Protein AF-A0A258SLR4-F1 (afdb_monomer_lite)

pLDDT: mean 81.88, std 6.04, range [48.22, 88.31]

Foldseek 3Di:
DKKKKFDPPDDPVLQVVLCVQQVDPFHWDDPDPGMIMTPDRPDDRVVNVVSCVVVVMDMDDDDPPPDPVPDDDDDDDPDDPD

Secondary structure (DSSP, 8-state):
-EEEEE-TT--HHHHHHHHHHTT-SPPPEEEETTEEEE----S--HHHHHHHHHTT-EEEEE-TT--GGG-------SS---

Sequence (82 aa):
MRLVVQGSAITFAHLAHIHQLCATSVQFVQIAQHGYYLSNQATVNSDVQKFCAEQNIDCAYVQDKQLLKSFGLCVMDMDSTL

Structure (mmCIF, N/CA/C/O backbone):
data_AF-A0A258SLR4-F1
#
_entry.id   AF-A0A258SLR4-F1
#
loop_
_atom_site.group_PDB
_atom_site.id
_atom_site.type_symbol
_atom_site.label_atom_id
_atom_site.label_alt_id
_atom_site.label_comp_id
_atom_site.label_asym_id
_atom_site.label_entity_id
_atom_site.label_seq_id
_atom_site.pdbx_PDB_ins_code
_atom_site.Cartn_x
_atom_site.Cartn_y
_atom_site.Cartn_z
_atom_site.occupancy
_atom_site.B_iso_or_equiv
_atom_site.auth_seq_id
_atom_site.auth_comp_id
_atom_site.auth_asym_id
_atom_site.auth_atom_id
_atom_site.pdbx_PDB_model_num
ATOM 1 N N . MET A 1 1 ? -9.315 5.998 5.436 1.00 84.56 1 MET A N 1
ATOM 2 C CA . MET A 1 1 ? -8.784 4.909 4.587 1.00 84.56 1 MET A CA 1
ATOM 3 C C . MET A 1 1 ? -7.314 5.186 4.344 1.00 84.56 1 MET A C 1
ATOM 5 O O . MET A 1 1 ? -6.902 6.346 4.383 1.00 84.56 1 MET A O 1
ATOM 9 N N . ARG A 1 2 ? -6.524 4.146 4.093 1.00 85.25 2 ARG A N 1
ATOM 10 C CA . ARG A 1 2 ? -5.111 4.266 3.730 1.00 85.25 2 ARG A CA 1
ATOM 11 C C . ARG A 1 2 ? -4.923 3.833 2.280 1.00 85.25 2 ARG A C 1
ATOM 13 O O . ARG A 1 2 ? -5.460 2.806 1.874 1.00 85.25 2 ARG A O 1
ATOM 20 N N . LEU A 1 3 ? -4.187 4.620 1.511 1.00 85.62 3 LEU A N 1
ATOM 21 C CA . LEU A 1 3 ? -3.710 4.218 0.195 1.00 85.62 3 LEU A CA 1
ATOM 22 C C . LEU A 1 3 ? -2.397 3.473 0.397 1.00 85.62 3 LEU A C 1
ATOM 24 O O . LEU A 1 3 ? -1.480 4.012 1.007 1.00 85.62 3 LEU A O 1
ATOM 28 N N . VAL A 1 4 ? -2.315 2.245 -0.090 1.00 87.75 4 VAL A N 1
ATOM 29 C CA . VAL A 1 4 ? -1.088 1.451 -0.121 1.00 87.75 4 VAL A CA 1
ATOM 30 C C . VAL A 1 4 ? -0.646 1.364 -1.571 1.00 87.75 4 VAL A C 1
ATOM 32 O O . VAL A 1 4 ? -1.459 1.065 -2.443 1.00 87.75 4 VAL A O 1
ATOM 35 N N . VAL A 1 5 ? 0.627 1.645 -1.819 1.00 88.31 5 VAL A N 1
ATOM 36 C CA . VAL A 1 5 ? 1.266 1.486 -3.124 1.00 88.31 5 VAL A CA 1
ATOM 37 C C . VAL A 1 5 ? 2.444 0.534 -2.988 1.00 88.31 5 VAL A C 1
ATOM 39 O O . VAL A 1 5 ? 3.249 0.653 -2.059 1.00 88.31 5 VAL A O 1
ATOM 42 N N . GLN A 1 6 ? 2.533 -0.424 -3.899 1.00 86.50 6 GLN A N 1
ATOM 43 C CA . GLN A 1 6 ? 3.586 -1.422 -3.936 1.00 86.50 6 GLN A CA 1
ATOM 44 C C . GLN A 1 6 ? 4.138 -1.538 -5.356 1.00 86.50 6 GLN A C 1
ATOM 46 O O . GLN A 1 6 ? 3.396 -1.545 -6.330 1.00 86.50 6 GLN A O 1
ATOM 51 N N . GLY A 1 7 ? 5.457 -1.606 -5.481 1.00 84.44 7 GLY A N 1
ATOM 52 C CA . GLY A 1 7 ? 6.107 -1.739 -6.777 1.00 84.44 7 GLY A CA 1
ATOM 53 C C . GLY A 1 7 ? 7.620 -1.699 -6.650 1.00 84.44 7 GLY A C 1
ATOM 54 O O . GLY A 1 7 ? 8.179 -0.866 -5.933 1.00 84.44 7 GLY A O 1
ATOM 55 N N . SER A 1 8 ? 8.298 -2.596 -7.361 1.00 79.62 8 SER A N 1
ATOM 56 C CA . SER A 1 8 ? 9.764 -2.682 -7.360 1.00 79.62 8 SER A CA 1
ATOM 57 C C . SER A 1 8 ? 10.430 -1.422 -7.925 1.00 79.62 8 SER A C 1
ATOM 59 O O . SER A 1 8 ? 11.520 -1.057 -7.490 1.00 79.62 8 SER A O 1
ATOM 61 N N . ALA A 1 9 ? 9.747 -0.726 -8.839 1.00 79.56 9 ALA A N 1
ATOM 62 C CA . ALA A 1 9 ? 10.209 0.483 -9.517 1.00 79.56 9 ALA A CA 1
ATOM 63 C C . ALA A 1 9 ? 9.665 1.795 -8.908 1.00 79.56 9 ALA A C 1
ATOM 65 O O . ALA A 1 9 ? 9.678 2.837 -9.567 1.00 79.56 9 ALA A O 1
ATOM 66 N N . ILE A 1 10 ? 9.153 1.782 -7.669 1.00 84.00 10 ILE A N 1
ATOM 67 C CA . ILE A 1 10 ? 8.686 3.020 -7.026 1.00 84.00 10 ILE A CA 1
ATOM 68 C C . ILE A 1 10 ? 9.873 3.963 -6.797 1.00 84.00 10 ILE A C 1
ATOM 70 O O . ILE A 1 10 ? 10.832 3.633 -6.103 1.00 84.00 10 ILE A O 1
ATOM 74 N N . THR A 1 11 ? 9.776 5.169 -7.356 1.00 83.38 11 THR A N 1
ATOM 75 C CA . THR A 1 11 ? 10.742 6.253 -7.165 1.00 83.38 11 THR A CA 1
ATOM 76 C C . THR A 1 11 ? 10.127 7.385 -6.346 1.00 83.38 11 THR A C 1
ATOM 78 O O . THR A 1 11 ? 8.905 7.515 -6.240 1.00 83.38 11 THR A O 1
ATOM 81 N N . PHE A 1 12 ? 10.974 8.264 -5.802 1.00 81.19 12 PHE A N 1
ATOM 82 C CA . PHE A 1 12 ? 10.513 9.463 -5.097 1.00 81.19 12 PHE A CA 1
ATOM 83 C C . PHE A 1 12 ? 9.640 10.370 -5.984 1.00 81.19 12 PHE A C 1
ATOM 85 O O . PHE A 1 12 ? 8.689 10.972 -5.493 1.00 81.19 12 PHE A O 1
ATOM 92 N N . ALA A 1 13 ? 9.906 10.420 -7.295 1.00 83.38 13 ALA A N 1
ATOM 93 C CA . ALA A 1 13 ? 9.098 11.180 -8.246 1.00 83.38 13 ALA A CA 1
ATOM 94 C C . ALA A 1 13 ? 7.659 10.643 -8.342 1.00 83.38 13 ALA A C 1
ATOM 96 O O . ALA A 1 13 ? 6.713 11.431 -8.353 1.00 83.38 13 ALA A O 1
ATOM 97 N N . HIS A 1 14 ? 7.478 9.316 -8.327 1.00 84.25 14 HIS A N 1
ATOM 98 C CA . HIS A 1 14 ? 6.147 8.700 -8.305 1.00 84.25 14 HIS A CA 1
ATOM 99 C C . HIS A 1 14 ? 5.391 9.058 -7.021 1.00 84.25 14 HIS A C 1
ATOM 101 O O . HIS A 1 14 ? 4.227 9.450 -7.078 1.00 84.25 14 HIS A O 1
ATOM 107 N N . LEU A 1 15 ? 6.062 8.988 -5.866 1.00 81.50 15 LEU A N 1
ATOM 108 C CA . LEU A 1 15 ? 5.459 9.347 -4.578 1.00 81.50 15 LEU A CA 1
ATOM 109 C C . LEU A 1 15 ? 5.079 10.832 -4.521 1.00 81.50 15 LEU A C 1
ATOM 111 O O . LEU A 1 15 ? 3.992 11.162 -4.054 1.00 81.50 15 LEU A O 1
ATOM 115 N N . ALA A 1 16 ? 5.928 11.724 -5.039 1.00 83.44 16 ALA A N 1
ATOM 116 C CA . ALA A 1 16 ? 5.639 13.154 -5.109 1.00 83.44 16 ALA A CA 1
ATOM 117 C C . ALA A 1 16 ? 4.429 13.457 -6.011 1.00 83.44 16 ALA A C 1
ATOM 119 O O . ALA A 1 16 ? 3.570 14.252 -5.631 1.00 83.44 16 ALA A O 1
ATOM 120 N N . HIS A 1 17 ? 4.321 12.787 -7.162 1.00 84.7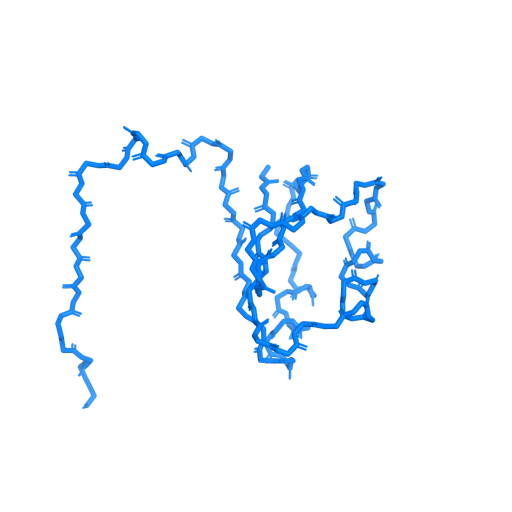5 17 HIS A N 1
ATOM 121 C CA . HIS A 1 17 ? 3.183 12.948 -8.069 1.00 84.75 17 HIS A CA 1
ATOM 122 C C . HIS A 1 17 ? 1.872 12.463 -7.432 1.00 84.75 17 HIS A C 1
ATOM 124 O O . HIS A 1 17 ? 0.875 13.183 -7.427 1.00 84.75 17 HIS A O 1
ATOM 130 N N . ILE A 1 18 ? 1.880 11.285 -6.796 1.00 82.19 18 ILE A N 1
ATOM 131 C CA . ILE A 1 18 ? 0.700 10.767 -6.085 1.00 82.19 18 ILE A CA 1
ATOM 132 C C . ILE A 1 18 ? 0.325 11.687 -4.915 1.00 82.19 18 ILE A C 1
ATOM 134 O O . ILE A 1 18 ? -0.855 11.948 -4.684 1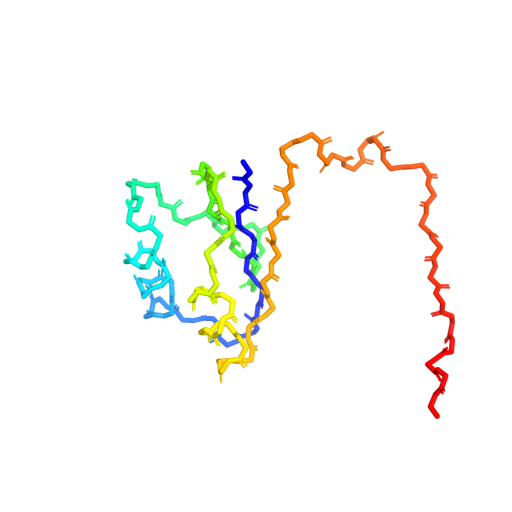.00 82.19 18 ILE A O 1
ATOM 138 N N . HIS A 1 19 ? 1.312 12.230 -4.200 1.00 83.06 19 HIS A N 1
ATOM 139 C CA . HIS A 1 19 ? 1.073 13.187 -3.122 1.00 83.06 19 HIS A CA 1
ATOM 140 C C . HIS A 1 19 ? 0.386 14.466 -3.631 1.00 83.06 19 HIS A C 1
ATOM 142 O O . HIS A 1 19 ? -0.540 14.959 -2.985 1.00 83.06 19 HIS A O 1
ATOM 148 N N . GLN A 1 20 ? 0.793 14.981 -4.798 1.00 82.56 20 GLN A N 1
ATOM 149 C CA . GLN A 1 20 ? 0.131 16.119 -5.447 1.00 82.56 20 GLN A CA 1
ATOM 150 C C . GLN A 1 20 ? -1.314 15.794 -5.843 1.00 82.56 20 GLN A C 1
ATOM 152 O O . GLN A 1 20 ? -2.210 16.584 -5.552 1.00 82.56 20 GLN A O 1
ATOM 157 N N . LEU A 1 21 ? -1.561 14.617 -6.428 1.00 81.19 21 LEU A N 1
ATOM 158 C CA . LEU A 1 21 ? -2.907 14.171 -6.815 1.00 81.19 21 LEU A CA 1
ATOM 159 C C . LEU A 1 21 ? -3.841 13.969 -5.615 1.00 81.19 21 LEU A C 1
ATOM 161 O O . LEU A 1 21 ? -5.043 14.211 -5.706 1.00 81.19 21 LEU A O 1
ATOM 165 N N . CYS A 1 22 ? -3.306 13.528 -4.478 1.00 77.88 22 CYS A N 1
ATOM 166 C CA . CYS A 1 22 ? -4.076 13.367 -3.248 1.00 77.88 22 CYS A CA 1
ATOM 167 C C . CYS A 1 22 ? -4.340 14.688 -2.508 1.00 77.88 22 CYS A C 1
ATOM 169 O O . CYS A 1 22 ? -5.126 14.670 -1.562 1.00 77.88 22 CYS A O 1
ATOM 171 N N . ALA A 1 23 ? -3.689 15.797 -2.895 1.00 74.56 23 ALA A N 1
ATOM 172 C CA . ALA A 1 23 ? -3.798 17.115 -2.258 1.00 74.56 23 ALA A CA 1
ATOM 173 C C . ALA A 1 23 ? -3.766 17.057 -0.715 1.00 74.56 23 ALA A C 1
ATOM 175 O O . ALA A 1 23 ? -4.502 17.767 -0.029 1.00 74.56 23 ALA A O 1
ATOM 176 N N . THR A 1 24 ? -2.939 16.166 -0.162 1.00 70.81 24 THR A N 1
ATOM 177 C CA . THR A 1 24 ? -2.887 15.894 1.277 1.00 70.81 24 THR A CA 1
ATOM 178 C C . THR A 1 24 ? -1.616 16.465 1.894 1.00 70.81 24 THR A C 1
ATOM 180 O O . THR A 1 24 ? -0.617 16.650 1.209 1.00 70.81 24 THR A O 1
ATOM 183 N N . SER A 1 25 ? -1.644 16.737 3.197 1.00 69.38 25 SER A N 1
ATOM 184 C CA . SER A 1 25 ? -0.465 17.160 3.975 1.00 69.38 25 SER A CA 1
ATOM 185 C C . SER A 1 25 ? 0.241 15.984 4.657 1.00 69.38 25 SER A C 1
ATOM 187 O O . SER A 1 25 ? 1.130 16.175 5.487 1.00 69.38 25 SER A O 1
ATOM 189 N N . VAL A 1 26 ? -0.210 14.761 4.379 1.00 78.44 26 VAL A N 1
ATOM 190 C CA . VAL A 1 26 ? 0.278 13.540 5.013 1.00 78.44 26 VAL A CA 1
ATOM 191 C C . VAL A 1 26 ? 1.447 12.985 4.211 1.00 78.44 26 VAL A C 1
ATOM 193 O O . VAL A 1 26 ? 1.35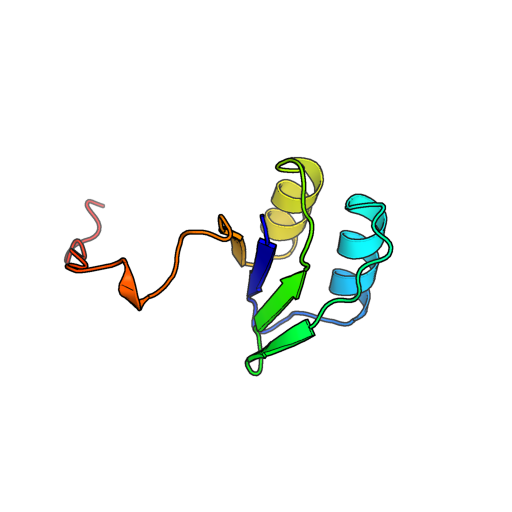1 12.805 3.004 1.00 78.44 26 VAL A O 1
ATOM 196 N N . GLN A 1 27 ? 2.550 12.677 4.886 1.00 79.88 27 GLN A N 1
ATOM 197 C CA . GLN A 1 27 ? 3.719 12.097 4.233 1.00 79.88 27 GLN A CA 1
ATOM 198 C C . GLN A 1 27 ? 3.537 10.597 3.988 1.00 79.88 27 GLN A C 1
ATOM 200 O O . GLN A 1 27 ? 2.912 9.888 4.780 1.00 79.88 27 GLN A O 1
ATOM 205 N N . PHE A 1 28 ? 4.130 10.109 2.898 1.00 84.12 28 PHE A N 1
ATOM 206 C CA . PHE A 1 28 ? 4.253 8.678 2.657 1.00 84.12 28 PHE A CA 1
ATOM 207 C C . PHE A 1 28 ? 5.144 8.032 3.714 1.00 84.12 28 PHE A C 1
ATOM 209 O O . PHE A 1 28 ? 6.228 8.527 4.021 1.00 84.12 28 PHE A O 1
ATOM 216 N N . VAL A 1 29 ? 4.705 6.885 4.218 1.00 86.25 29 VAL A N 1
ATOM 217 C CA . VAL A 1 29 ? 5.473 6.070 5.156 1.00 86.25 29 VAL A CA 1
ATOM 218 C C . VAL A 1 29 ? 5.829 4.756 4.475 1.00 86.25 29 VAL A C 1
ATOM 220 O O . VAL A 1 29 ? 4.962 4.051 3.955 1.00 86.25 29 VAL A O 1
ATOM 223 N N . GLN A 1 30 ? 7.118 4.425 4.474 1.00 85.31 30 GLN A N 1
ATOM 224 C CA . GLN A 1 30 ? 7.607 3.156 3.953 1.00 85.31 30 GLN A CA 1
ATOM 225 C C . GLN A 1 30 ? 7.328 2.038 4.962 1.00 85.31 30 GLN A C 1
ATOM 227 O O . GLN A 1 30 ? 7.728 2.124 6.121 1.00 85.31 30 GLN A O 1
ATOM 232 N N . ILE A 1 31 ? 6.638 0.990 4.517 1.00 85.75 31 ILE A N 1
ATOM 233 C CA . ILE A 1 31 ? 6.327 -0.202 5.328 1.00 85.75 31 ILE A CA 1
ATOM 234 C C . ILE A 1 31 ? 7.125 -1.428 4.898 1.00 85.75 31 ILE A C 1
ATOM 236 O O . ILE A 1 31 ? 7.292 -2.353 5.686 1.00 85.75 31 ILE A O 1
ATOM 240 N N . ALA A 1 32 ? 7.620 -1.436 3.661 1.00 83.94 32 ALA A N 1
ATOM 241 C CA . ALA A 1 32 ? 8.438 -2.504 3.108 1.00 83.94 32 ALA A CA 1
ATOM 242 C C . ALA A 1 32 ? 9.423 -1.938 2.076 1.00 83.94 32 ALA A C 1
ATOM 244 O O . ALA A 1 32 ? 9.282 -0.800 1.626 1.00 83.94 32 ALA A O 1
ATOM 245 N N . GLN A 1 33 ? 10.398 -2.746 1.653 1.00 81.12 33 GLN A N 1
ATOM 246 C CA . GLN A 1 33 ? 11.425 -2.348 0.678 1.00 81.12 33 GLN A CA 1
ATOM 247 C C . GLN A 1 33 ? 10.834 -1.743 -0.610 1.00 81.12 33 GLN A C 1
ATOM 249 O O . GLN A 1 33 ? 11.393 -0.798 -1.153 1.00 81.12 33 GLN A O 1
ATOM 254 N N . HIS A 1 34 ? 9.662 -2.226 -1.028 1.00 85.12 34 HIS A N 1
ATOM 255 C CA . HIS A 1 34 ? 8.935 -1.770 -2.215 1.00 85.12 34 HIS A CA 1
ATOM 256 C C . HIS A 1 34 ? 7.483 -1.385 -1.909 1.00 85.12 34 HIS A C 1
ATOM 258 O O . HIS A 1 34 ? 6.636 -1.448 -2.794 1.00 85.12 34 HIS A O 1
ATOM 264 N N . GLY A 1 35 ? 7.175 -1.048 -0.651 1.00 86.25 35 GLY A N 1
ATOM 265 C CA . GLY A 1 35 ? 5.811 -0.787 -0.193 1.00 86.25 35 GLY A CA 1
ATOM 266 C C . GLY A 1 35 ? 5.719 0.492 0.627 1.00 86.25 35 GLY A C 1
ATOM 267 O O . GLY A 1 35 ? 6.414 0.647 1.636 1.00 86.25 35 GLY A O 1
ATOM 268 N N . TYR A 1 36 ? 4.820 1.381 0.220 1.00 87.69 36 TYR A N 1
ATOM 269 C CA . TYR A 1 36 ? 4.557 2.656 0.876 1.00 87.69 36 TYR A CA 1
ATOM 270 C C . TYR A 1 36 ? 3.069 2.793 1.157 1.00 87.69 36 TYR A C 1
ATOM 272 O O . TYR A 1 36 ? 2.233 2.276 0.417 1.00 87.69 36 TYR A O 1
ATOM 280 N N . TYR A 1 37 ? 2.720 3.517 2.214 1.00 87.81 37 TYR A N 1
ATOM 281 C CA . TYR A 1 37 ? 1.335 3.897 2.445 1.00 87.81 37 TYR A CA 1
ATOM 282 C C . TYR A 1 37 ? 1.190 5.383 2.740 1.00 87.81 37 TYR A C 1
ATOM 284 O O . TYR A 1 37 ? 2.107 6.043 3.228 1.00 87.81 37 TYR A O 1
ATOM 292 N N . LEU A 1 38 ? -0.007 5.878 2.456 1.00 85.88 38 LEU A N 1
ATOM 293 C CA . LEU A 1 38 ? -0.462 7.232 2.698 1.00 85.88 38 LEU A CA 1
ATOM 294 C C . LEU A 1 38 ? -1.772 7.158 3.485 1.00 85.88 38 LEU A C 1
ATOM 296 O O . LEU A 1 38 ? -2.755 6.568 3.026 1.00 85.88 38 LEU A O 1
ATOM 300 N N . SER A 1 39 ? -1.787 7.710 4.697 1.00 82.31 39 SER A N 1
ATOM 301 C CA . SER A 1 39 ? -2.981 7.721 5.548 1.00 82.31 39 SER A CA 1
ATOM 302 C C . SER A 1 39 ? -3.935 8.872 5.191 1.00 82.31 39 SER A C 1
ATOM 304 O O . SER A 1 39 ? -3.631 9.730 4.362 1.00 82.31 39 SER A O 1
ATOM 306 N N . ASN A 1 40 ? -5.121 8.864 5.808 1.00 79.31 40 ASN A N 1
ATOM 307 C CA . ASN A 1 40 ? -6.153 9.903 5.690 1.00 79.31 40 ASN A CA 1
ATOM 308 C C . ASN A 1 40 ? -6.671 10.159 4.269 1.00 79.31 40 ASN A C 1
ATOM 310 O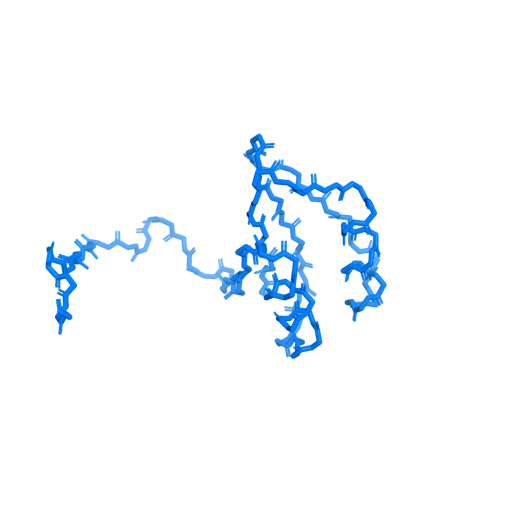 O . ASN A 1 40 ? -7.025 11.282 3.919 1.00 79.31 40 ASN A O 1
ATOM 314 N N . GLN A 1 41 ? -6.787 9.107 3.464 1.00 77.44 41 GLN A N 1
ATOM 315 C CA . GLN A 1 41 ? -7.539 9.186 2.218 1.00 77.44 41 GLN A CA 1
ATOM 316 C C . GLN A 1 41 ? -9.034 9.102 2.541 1.00 77.44 41 GLN A C 1
ATOM 318 O O . GLN A 1 41 ? -9.493 8.125 3.149 1.00 77.44 41 GLN A O 1
ATOM 323 N N . ALA A 1 42 ? -9.769 10.162 2.198 1.00 69.25 42 ALA A N 1
ATOM 324 C CA . ALA A 1 42 ? -11.211 10.274 2.423 1.00 69.25 42 ALA A CA 1
ATOM 325 C C . ALA A 1 42 ? -12.019 9.590 1.310 1.00 69.25 42 ALA A C 1
ATOM 327 O O . ALA A 1 42 ? -13.055 8.988 1.580 1.00 69.25 42 ALA A O 1
ATOM 328 N N . THR A 1 43 ? -11.521 9.649 0.076 1.00 74.75 43 THR A N 1
ATOM 329 C CA . THR A 1 43 ? -12.163 9.100 -1.120 1.00 74.75 43 THR A CA 1
ATOM 330 C C . THR A 1 43 ? -11.147 8.381 -2.002 1.00 74.75 43 THR A C 1
ATOM 332 O O . THR A 1 43 ? -9.943 8.634 -1.942 1.00 74.75 43 THR A O 1
ATOM 335 N N . VAL A 1 44 ? -11.641 7.448 -2.815 1.00 78.44 44 VAL A N 1
ATOM 336 C CA . VAL A 1 44 ? -10.847 6.808 -3.868 1.00 78.44 44 VAL A CA 1
ATOM 337 C C . VAL A 1 44 ? -10.654 7.830 -4.984 1.00 78.44 44 VAL A C 1
ATOM 339 O O . VAL A 1 44 ? -11.638 8.310 -5.545 1.00 78.44 44 VAL A O 1
ATOM 342 N N . ASN A 1 45 ? -9.404 8.173 -5.294 1.00 81.12 45 ASN A N 1
ATOM 343 C CA . ASN A 1 45 ? -9.092 9.071 -6.399 1.00 81.12 45 ASN A CA 1
ATOM 344 C C . ASN A 1 45 ? -8.808 8.239 -7.659 1.00 81.12 45 ASN A C 1
ATOM 346 O O . ASN A 1 45 ? -7.840 7.476 -7.703 1.00 81.12 45 ASN A O 1
ATOM 350 N N . SER A 1 46 ? -9.651 8.385 -8.685 1.00 81.38 46 SER A N 1
ATOM 351 C CA . SER A 1 46 ? -9.501 7.674 -9.960 1.00 81.38 46 SER A CA 1
ATOM 352 C C . SER A 1 46 ? -8.204 8.019 -10.689 1.00 81.38 46 SER A C 1
ATOM 354 O O . SER A 1 46 ? -7.675 7.180 -11.415 1.00 81.38 46 SER A O 1
ATOM 356 N N . ASP A 1 47 ? -7.667 9.223 -10.495 1.00 84.50 47 ASP A N 1
ATOM 357 C CA . ASP A 1 47 ? -6.453 9.667 -11.186 1.00 84.50 47 ASP A CA 1
ATOM 358 C C . ASP A 1 47 ? -5.203 9.008 -10.602 1.00 84.50 47 ASP A C 1
ATOM 360 O O . ASP A 1 47 ? -4.280 8.662 -11.335 1.00 84.50 47 ASP A O 1
ATOM 364 N N . VAL A 1 48 ? -5.213 8.727 -9.295 1.00 84.12 48 VAL A N 1
ATOM 365 C CA . VAL A 1 48 ? -4.161 7.933 -8.646 1.00 84.12 48 VAL A CA 1
ATOM 366 C C . VAL A 1 48 ? -4.171 6.503 -9.180 1.00 84.12 48 VAL A C 1
ATOM 368 O O . VAL A 1 48 ? -3.114 5.971 -9.497 1.00 84.12 48 VAL A O 1
ATOM 371 N N . GLN A 1 49 ? -5.350 5.896 -9.350 1.00 83.69 49 GLN A N 1
ATOM 372 C CA . GLN A 1 49 ? -5.458 4.547 -9.918 1.00 83.69 49 GLN A CA 1
ATOM 373 C C . GLN A 1 49 ? -4.959 4.484 -11.364 1.00 83.69 49 GLN A C 1
ATOM 375 O O . GLN A 1 49 ? -4.220 3.565 -11.707 1.00 83.69 49 GLN A O 1
ATOM 380 N N . LYS A 1 50 ? -5.318 5.471 -12.197 1.00 86.12 50 LYS A N 1
ATOM 381 C CA . LYS A 1 50 ? -4.827 5.568 -13.581 1.00 86.12 50 LYS A CA 1
ATOM 382 C C . LYS A 1 50 ? -3.312 5.724 -13.631 1.00 86.12 50 LYS A C 1
ATOM 384 O O . LYS A 1 50 ? -2.655 4.975 -14.343 1.00 86.12 50 LYS A O 1
ATOM 389 N N . PHE A 1 51 ? -2.758 6.632 -12.830 1.00 86.19 51 PHE A N 1
ATOM 390 C CA . PHE A 1 51 ? -1.314 6.834 -12.758 1.00 86.19 51 PHE A CA 1
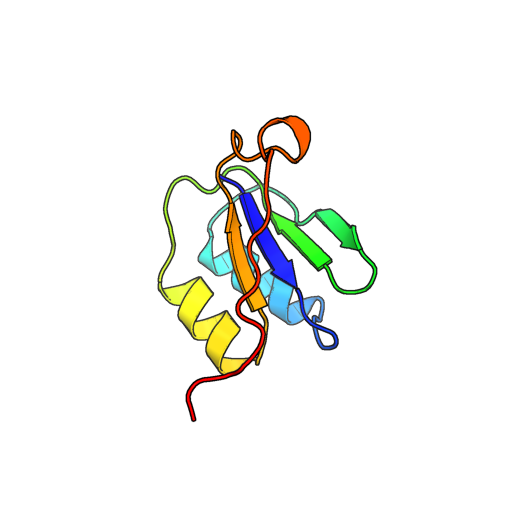ATOM 391 C C . PHE A 1 51 ? -0.583 5.567 -12.294 1.00 86.19 51 PHE A C 1
ATOM 393 O O . PHE A 1 51 ? 0.425 5.178 -12.878 1.00 86.19 51 PHE A O 1
ATOM 400 N N . CYS A 1 52 ? -1.104 4.887 -11.271 1.00 86.25 52 CYS A N 1
ATOM 401 C CA . CYS A 1 52 ? -0.538 3.627 -10.803 1.00 86.25 52 CYS A CA 1
ATOM 402 C C . CYS A 1 52 ? -0.600 2.537 -11.885 1.00 86.25 52 CYS A C 1
ATOM 404 O O . CYS A 1 52 ? 0.396 1.848 -12.091 1.00 86.25 52 CYS A O 1
ATOM 406 N N . ALA A 1 53 ? -1.701 2.437 -12.635 1.00 84.81 53 ALA A N 1
ATOM 407 C CA . ALA A 1 53 ? -1.818 1.503 -13.754 1.00 84.81 53 ALA A CA 1
ATOM 408 C C . ALA A 1 53 ? -0.816 1.807 -14.885 1.00 84.81 53 ALA A C 1
ATOM 410 O O . ALA A 1 53 ? -0.153 0.896 -15.374 1.00 84.81 53 ALA A O 1
ATOM 411 N N . GLU A 1 54 ? -0.649 3.077 -15.266 1.00 86.88 54 GLU A N 1
ATOM 412 C CA . GLU A 1 54 ? 0.312 3.499 -16.298 1.00 86.88 54 GLU A CA 1
ATOM 413 C C . GLU A 1 54 ? 1.766 3.206 -15.907 1.00 86.88 54 GLU A C 1
ATOM 415 O O . GLU A 1 54 ? 2.583 2.840 -16.751 1.00 86.88 54 GLU A O 1
ATOM 420 N N . GLN A 1 55 ? 2.091 3.351 -14.622 1.00 84.44 55 GLN A N 1
ATOM 421 C CA . GLN A 1 55 ? 3.441 3.139 -14.100 1.00 84.44 55 GLN A CA 1
ATOM 422 C C . GLN A 1 55 ? 3.710 1.693 -13.655 1.00 84.44 55 GLN A C 1
ATOM 424 O O . GLN A 1 55 ? 4.788 1.421 -13.127 1.00 84.44 55 GLN A O 1
ATOM 42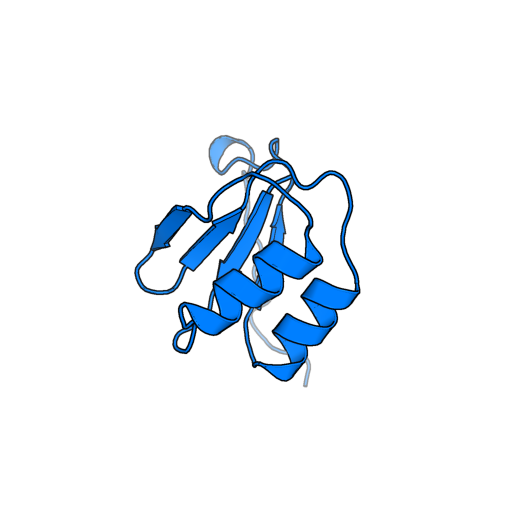9 N N . ASN A 1 56 ? 2.773 0.761 -13.876 1.00 85.44 56 ASN A N 1
ATOM 430 C CA . ASN A 1 56 ? 2.851 -0.628 -13.398 1.00 85.44 56 ASN A CA 1
ATOM 431 C C . ASN A 1 56 ? 3.114 -0.716 -11.880 1.00 85.44 56 ASN A C 1
ATOM 433 O O . ASN A 1 56 ? 3.945 -1.496 -11.412 1.00 85.44 56 ASN A O 1
ATOM 437 N N . ILE A 1 57 ? 2.433 0.137 -11.115 1.00 87.06 57 ILE A N 1
ATOM 438 C CA . ILE A 1 57 ? 2.477 0.179 -9.654 1.00 87.06 57 ILE A CA 1
ATOM 439 C C . ILE A 1 57 ? 1.165 -0.399 -9.129 1.00 87.06 57 ILE A C 1
ATOM 441 O O . ILE A 1 57 ? 0.083 0.084 -9.468 1.00 87.06 57 ILE A O 1
ATOM 445 N N . ASP A 1 58 ? 1.257 -1.379 -8.238 1.00 86.69 58 ASP A N 1
ATOM 446 C CA . ASP A 1 58 ? 0.093 -1.908 -7.545 1.00 86.69 58 ASP A CA 1
ATOM 447 C C . ASP A 1 58 ? -0.400 -0.876 -6.531 1.00 86.69 58 ASP A C 1
ATOM 449 O O . ASP A 1 58 ? 0.360 -0.392 -5.688 1.00 86.69 58 ASP A O 1
ATOM 453 N N . CYS A 1 59 ? -1.684 -0.528 -6.590 1.00 88.12 59 CYS A N 1
ATOM 454 C CA . CYS A 1 59 ? -2.297 0.381 -5.632 1.00 88.12 59 CYS A CA 1
ATOM 455 C C . CYS A 1 59 ? -3.582 -0.208 -5.056 1.00 88.12 59 CYS A C 1
ATOM 457 O O . CYS A 1 59 ? -4.401 -0.793 -5.763 1.00 88.12 59 CYS A O 1
ATOM 459 N N . ALA A 1 60 ? -3.769 -0.039 -3.751 1.00 86.19 60 ALA A N 1
ATOM 460 C CA . ALA A 1 60 ? -4.957 -0.501 -3.055 1.00 86.19 60 ALA A CA 1
ATOM 461 C C . ALA A 1 60 ? -5.390 0.512 -1.998 1.00 86.19 60 ALA A C 1
ATOM 463 O O . ALA A 1 60 ? -4.586 1.018 -1.214 1.00 86.19 60 ALA A O 1
ATOM 464 N N . TYR A 1 61 ? -6.692 0.773 -1.940 1.00 87.12 61 TYR A N 1
ATOM 465 C CA . TYR A 1 61 ? -7.294 1.559 -0.873 1.00 87.12 61 TYR A CA 1
ATOM 466 C C . TYR A 1 61 ? -7.829 0.620 0.201 1.00 87.12 61 TYR A C 1
ATOM 468 O O . TYR A 1 61 ? -8.834 -0.061 0.008 1.00 87.12 61 TYR A O 1
ATOM 476 N N . VAL A 1 62 ? -7.160 0.599 1.348 1.00 84.75 62 VAL A N 1
ATOM 477 C CA . VAL A 1 62 ? -7.495 -0.281 2.468 1.00 84.75 62 VAL A CA 1
ATOM 478 C C . VAL A 1 62 ? -8.256 0.523 3.517 1.00 84.75 62 VAL A C 1
ATOM 480 O O . VAL A 1 62 ? -7.862 1.631 3.902 1.00 84.75 62 VAL A O 1
ATOM 483 N N . GLN A 1 63 ? -9.379 -0.008 3.992 1.00 84.31 63 GLN A N 1
ATOM 484 C CA . GLN A 1 63 ? -10.112 0.628 5.082 1.00 84.31 63 GLN A CA 1
ATOM 485 C C . GLN A 1 63 ? -9.368 0.431 6.400 1.00 84.31 63 GLN A C 1
ATOM 487 O O . GLN A 1 63 ? -8.794 -0.622 6.658 1.00 84.31 63 GLN A O 1
ATOM 492 N N . ASP A 1 64 ? -9.427 1.416 7.294 1.00 76.50 64 ASP A N 1
ATOM 493 C CA . ASP A 1 64 ? -8.631 1.365 8.526 1.00 76.50 64 ASP A CA 1
ATOM 494 C C . ASP A 1 64 ? -9.034 0.219 9.466 1.00 76.50 64 ASP A C 1
ATOM 496 O O . ASP A 1 64 ? -8.226 -0.237 10.271 1.00 76.50 64 ASP A O 1
ATOM 500 N N . LYS A 1 65 ? -10.261 -0.287 9.300 1.00 78.31 65 LYS A N 1
ATOM 501 C CA . LYS A 1 65 ? -10.826 -1.425 10.032 1.00 78.31 65 LYS A CA 1
ATOM 502 C C . LYS A 1 65 ? -10.399 -2.797 9.481 1.00 78.31 65 LYS A C 1
ATOM 504 O O . LYS A 1 65 ? -10.638 -3.803 10.145 1.00 78.31 65 LYS A O 1
ATOM 509 N N . GLN A 1 66 ? -9.770 -2.861 8.303 1.00 79.44 66 GLN A N 1
ATOM 510 C CA . GLN A 1 66 ? -9.258 -4.105 7.713 1.00 79.44 66 GLN A CA 1
ATOM 511 C C . GLN A 1 66 ? -7.892 -4.450 8.323 1.00 79.44 66 GLN A C 1
ATOM 513 O O . GLN A 1 66 ? -6.836 -4.172 7.759 1.00 79.44 66 GLN A O 1
ATOM 518 N N . LEU A 1 67 ? -7.918 -5.024 9.526 1.00 81.31 67 LEU A N 1
ATOM 519 C CA . LEU A 1 67 ? -6.733 -5.487 10.250 1.00 81.31 67 LEU A CA 1
ATOM 520 C C . LEU A 1 67 ? -6.568 -6.998 10.079 1.00 81.31 67 LEU A C 1
ATOM 522 O O . LEU A 1 67 ? -7.562 -7.713 10.090 1.00 81.31 67 LEU A O 1
ATOM 526 N N . LEU A 1 68 ? -5.326 -7.496 10.027 1.00 81.69 68 LEU A N 1
ATOM 527 C CA . LEU A 1 68 ? -5.026 -8.938 9.938 1.00 81.69 68 LEU A CA 1
ATOM 528 C C . LEU A 1 68 ? -5.743 -9.769 11.013 1.00 81.69 68 LEU A C 1
ATOM 530 O O . LEU A 1 68 ? -6.228 -10.851 10.721 1.00 81.69 68 LEU A O 1
ATOM 534 N N . LYS A 1 69 ? -5.886 -9.228 12.231 1.00 84.06 69 LYS A N 1
ATOM 535 C CA . LYS A 1 69 ? -6.620 -9.871 13.338 1.00 84.06 69 LYS A CA 1
ATOM 536 C C . LYS A 1 69 ? -8.105 -10.115 13.036 1.00 84.06 69 LYS A C 1
ATOM 538 O O . LYS A 1 69 ? -8.719 -10.941 13.699 1.00 84.06 69 LYS A O 1
ATOM 543 N N . SER A 1 70 ? -8.678 -9.376 12.089 1.00 82.81 70 SER A N 1
ATOM 544 C CA . SER A 1 70 ? -10.081 -9.489 11.680 1.00 82.81 70 SER A CA 1
ATOM 545 C C . SER A 1 70 ? -10.286 -10.484 10.533 1.00 82.81 70 SER A C 1
ATOM 547 O O . SER A 1 70 ? -11.428 -10.814 10.225 1.00 82.81 70 SER A O 1
ATOM 549 N N . PHE A 1 71 ? -9.213 -10.953 9.886 1.00 81.69 71 PHE A N 1
ATOM 550 C CA . PHE A 1 71 ? -9.288 -11.954 8.823 1.00 81.69 71 PHE A CA 1
ATOM 551 C C . PHE A 1 71 ? -9.112 -13.353 9.428 1.00 81.69 71 PHE A C 1
ATOM 553 O O . PHE A 1 71 ? -8.102 -13.628 10.070 1.00 81.69 71 PHE A O 1
ATOM 560 N N . GLY A 1 72 ? -10.102 -14.233 9.243 1.00 79.81 72 GLY A N 1
ATOM 561 C CA . GLY A 1 72 ? -10.088 -15.598 9.796 1.00 79.81 72 GLY A CA 1
ATOM 562 C C . GLY A 1 72 ? -9.786 -16.703 8.781 1.00 79.81 72 GLY A C 1
ATOM 563 O O . GLY A 1 72 ? -9.361 -17.787 9.164 1.00 79.81 72 GLY A O 1
ATOM 564 N N . LEU A 1 73 ? -9.994 -16.441 7.491 1.00 86.19 73 LEU A N 1
ATOM 565 C CA . LEU A 1 73 ? -9.775 -17.400 6.414 1.00 86.19 73 LEU A CA 1
ATOM 566 C C . LEU A 1 73 ? -9.395 -16.638 5.144 1.00 86.19 73 LEU A C 1
ATOM 568 O O . LEU A 1 73 ? -10.052 -15.660 4.790 1.00 86.19 73 LEU A O 1
ATOM 572 N N . CYS A 1 74 ? -8.344 -17.092 4.468 1.00 83.06 74 CYS A N 1
ATOM 573 C CA . CYS A 1 74 ? -7.986 -16.643 3.130 1.00 83.06 74 CYS A CA 1
ATOM 574 C C . CYS A 1 74 ? -8.208 -17.821 2.184 1.00 83.06 74 CYS A C 1
ATOM 576 O O . CYS A 1 74 ? -7.596 -18.873 2.364 1.00 83.06 74 CYS A O 1
ATOM 578 N N . VAL A 1 75 ? -9.111 -17.655 1.221 1.00 85.56 75 VAL A N 1
ATOM 579 C CA . VAL A 1 75 ? -9.332 -18.631 0.153 1.00 85.56 75 VAL A CA 1
ATOM 580 C C . VAL A 1 75 ? -8.626 -18.090 -1.080 1.00 85.56 75 VAL A C 1
ATOM 582 O O . VAL A 1 75 ? -8.936 -16.988 -1.527 1.00 85.56 75 VAL A O 1
ATOM 585 N N . MET A 1 76 ? -7.652 -18.841 -1.585 1.00 81.31 76 MET A N 1
ATOM 586 C CA . MET A 1 76 ? -6.950 -18.522 -2.824 1.00 81.31 76 MET A CA 1
ATOM 587 C C . MET A 1 76 ? -7.453 -19.470 -3.904 1.00 81.31 76 MET A C 1
ATOM 589 O O . MET A 1 76 ? -7.479 -20.681 -3.685 1.00 81.31 76 MET A O 1
ATOM 593 N N . ASP A 1 77 ? -7.875 -18.914 -5.036 1.00 87.81 77 ASP A N 1
ATOM 594 C CA . ASP A 1 77 ? -8.166 -19.709 -6.223 1.00 87.81 77 ASP A CA 1
ATOM 595 C C . ASP A 1 77 ? -6.840 -20.228 -6.792 1.00 87.81 77 ASP A C 1
ATOM 597 O O . ASP A 1 77 ? -5.892 -19.456 -6.955 1.00 87.81 77 ASP A O 1
ATOM 601 N N . MET A 1 78 ? -6.740 -21.544 -6.977 1.00 77.62 78 MET A N 1
ATOM 602 C CA . MET A 1 78 ? -5.478 -22.219 -7.300 1.00 77.62 78 MET A CA 1
ATOM 603 C C . MET A 1 78 ? -5.139 -22.112 -8.786 1.00 77.62 78 MET A C 1
ATOM 605 O O . MET A 1 78 ? -3.960 -22.088 -9.133 1.00 77.62 78 MET A O 1
ATOM 609 N N . ASP A 1 79 ? -6.156 -21.987 -9.637 1.00 78.12 79 ASP A N 1
ATOM 610 C CA . ASP A 1 79 ? -5.998 -21.986 -11.082 1.00 78.12 79 ASP A CA 1
ATOM 611 C C . ASP A 1 79 ? -6.619 -20.721 -11.674 1.00 78.12 79 ASP A C 1
ATOM 613 O O . ASP A 1 79 ? -7.803 -20.429 -11.511 1.00 78.12 79 ASP A O 1
ATOM 617 N N . SER A 1 80 ? -5.813 -19.956 -12.410 1.00 68.19 80 SER A N 1
ATOM 618 C CA . SER A 1 80 ? -6.341 -18.929 -13.301 1.00 68.19 80 SER A CA 1
ATOM 619 C C . SER A 1 80 ? -7.192 -19.614 -14.371 1.00 68.19 80 SER A C 1
ATOM 621 O O . SER A 1 80 ? -6.691 -20.469 -15.094 1.00 68.19 80 SER A O 1
ATOM 623 N N . THR A 1 81 ? -8.464 -19.236 -14.481 1.00 65.00 81 THR A N 1
ATOM 624 C CA . THR A 1 81 ? -9.463 -19.818 -15.401 1.00 65.00 81 THR A CA 1
ATOM 625 C C . THR A 1 81 ? -9.259 -19.441 -16.880 1.00 65.00 81 THR A C 1
ATOM 627 O O . THR A 1 81 ? -10.232 -19.262 -17.614 1.00 65.00 81 THR A O 1
ATOM 630 N N . LEU A 1 82 ? -8.005 -19.298 -17.322 1.00 48.22 82 LEU A N 1
ATOM 631 C CA . LEU A 1 82 ? -7.621 -18.918 -18.685 1.00 48.22 82 LEU A CA 1
ATOM 632 C C . LEU A 1 82 ? -6.956 -20.078 -19.428 1.00 48.22 82 LEU A C 1
ATOM 634 O O . LEU A 1 82 ? -5.922 -20.575 -18.931 1.00 48.22 82 LEU A O 1
#

Radius of gyration: 14.14 Å; chains: 1; bounding box: 24×39×32 Å